Protein AF-A0A8B7DKG8-F1 (afdb_monomer_lite)

Sequence (157 aa):
MGLRTALSCKLAQGDLTVVEDYNDLTETNFSDAVTSLSLQSSLFVDGFENDYLDSLVSGFEKIDFKPALLLHVYGMLIRSKLVLSLQAVRILEEKLCEDNRIVTDPRYELYHQNMLLDKSNLFKEFDPKKKELRGRLIPELPKKSIRHKLPMSRQDQ

Structure (mmCIF, N/CA/C/O backbone):
data_AF-A0A8B7DKG8-F1
#
_entry.id   AF-A0A8B7DKG8-F1
#
loop_
_atom_site.group_PDB
_atom_site.id
_atom_site.type_symbol
_atom_site.label_atom_id
_atom_site.lab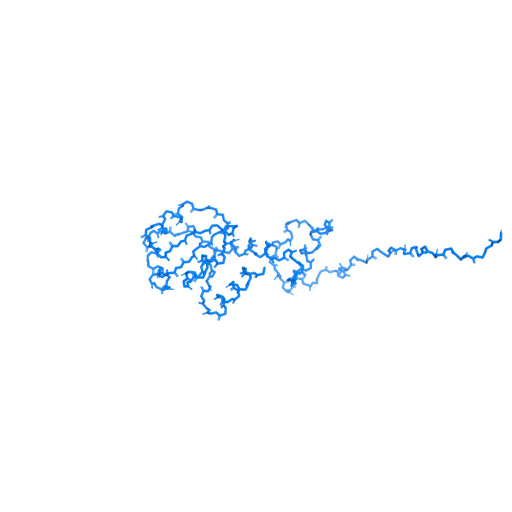el_alt_id
_atom_site.label_comp_id
_atom_site.label_asym_id
_atom_site.label_entity_id
_atom_site.label_seq_id
_atom_site.pdbx_PDB_ins_code
_atom_site.Cartn_x
_atom_site.Cartn_y
_atom_site.Cartn_z
_atom_site.occupancy
_atom_site.B_iso_or_equiv
_atom_site.auth_seq_id
_atom_site.auth_comp_id
_atom_site.auth_asym_id
_atom_site.auth_atom_id
_atom_site.pdbx_PDB_model_num
ATOM 1 N N . MET A 1 1 ? 11.902 -10.675 0.783 1.00 74.19 1 MET A N 1
ATOM 2 C CA . MET A 1 1 ? 11.179 -11.596 1.699 1.00 74.19 1 MET A CA 1
ATOM 3 C C . MET A 1 1 ? 10.253 -10.863 2.667 1.00 74.19 1 MET A C 1
ATOM 5 O O . MET A 1 1 ? 9.058 -11.084 2.560 1.00 74.19 1 MET A O 1
ATOM 9 N N . GLY A 1 2 ? 10.739 -9.962 3.536 1.00 88.19 2 GLY A N 1
ATOM 10 C CA . GLY A 1 2 ? 9.894 -9.311 4.558 1.00 88.19 2 GLY A CA 1
ATOM 11 C C . GLY A 1 2 ? 8.644 -8.593 4.025 1.00 88.19 2 GLY A C 1
ATOM 12 O O . GLY A 1 2 ? 7.569 -8.750 4.591 1.00 88.19 2 GLY A O 1
ATOM 13 N N . LEU A 1 3 ? 8.755 -7.887 2.892 1.00 91.31 3 LEU A N 1
ATOM 14 C CA . LEU A 1 3 ? 7.607 -7.213 2.273 1.00 91.31 3 LEU A CA 1
ATOM 15 C C . LEU A 1 3 ? 6.529 -8.198 1.794 1.00 91.31 3 LEU A C 1
ATOM 17 O O . LEU A 1 3 ? 5.351 -7.986 2.050 1.00 91.31 3 LEU A O 1
ATOM 21 N N . ARG A 1 4 ? 6.935 -9.315 1.169 1.00 90.19 4 ARG A N 1
ATOM 22 C CA . ARG A 1 4 ? 6.002 -10.368 0.733 1.00 90.19 4 ARG A CA 1
ATOM 23 C C . ARG A 1 4 ? 5.265 -10.964 1.923 1.00 90.19 4 ARG A C 1
ATOM 25 O O . ARG A 1 4 ? 4.052 -11.079 1.881 1.00 90.19 4 ARG A O 1
ATOM 32 N N . THR A 1 5 ? 5.987 -11.286 2.996 1.00 92.12 5 THR A N 1
ATOM 33 C CA . THR A 1 5 ? 5.380 -11.827 4.217 1.00 92.12 5 THR A CA 1
ATOM 34 C C . THR A 1 5 ? 4.378 -10.846 4.818 1.00 92.12 5 THR A C 1
ATOM 36 O O . THR A 1 5 ? 3.271 -11.247 5.150 1.00 92.12 5 THR A O 1
ATOM 39 N N . ALA A 1 6 ? 4.724 -9.559 4.901 1.00 94.38 6 ALA A N 1
ATOM 40 C CA . ALA A 1 6 ? 3.814 -8.539 5.413 1.00 94.38 6 ALA A CA 1
ATOM 41 C C . ALA A 1 6 ? 2.544 -8.406 4.548 1.00 94.38 6 ALA A C 1
ATOM 43 O O . ALA A 1 6 ? 1.445 -8.329 5.095 1.00 94.38 6 ALA A O 1
ATOM 44 N N . LEU A 1 7 ? 2.680 -8.442 3.216 1.00 94.56 7 LEU A N 1
ATOM 45 C CA . LEU A 1 7 ? 1.546 -8.416 2.283 1.00 94.56 7 LEU A CA 1
ATOM 46 C C . LEU A 1 7 ? 0.667 -9.662 2.438 1.00 94.56 7 LEU A C 1
ATOM 48 O O . LEU A 1 7 ? -0.551 -9.542 2.552 1.00 94.56 7 LEU A O 1
ATOM 52 N N . SER A 1 8 ? 1.275 -10.849 2.518 1.00 93.81 8 SER A N 1
ATOM 53 C CA . SER A 1 8 ? 0.556 -12.105 2.752 1.00 93.81 8 SER A CA 1
ATOM 54 C C . SER A 1 8 ? -0.192 -12.102 4.086 1.00 93.81 8 SER A C 1
ATOM 56 O O . SER A 1 8 ? -1.330 -12.559 4.135 1.00 93.81 8 SER A O 1
ATOM 58 N N . CYS A 1 9 ? 0.400 -11.555 5.152 1.00 95.38 9 CYS A N 1
ATOM 59 C CA . CYS A 1 9 ? -0.272 -11.415 6.444 1.00 95.38 9 CYS A CA 1
ATOM 60 C C . CYS A 1 9 ? -1.485 -10.481 6.352 1.00 95.38 9 CYS A C 1
ATOM 62 O O . CYS A 1 9 ? -2.563 -10.863 6.797 1.00 95.38 9 CYS A O 1
ATOM 64 N N . LYS A 1 10 ? -1.337 -9.299 5.735 1.00 95.25 10 LYS A N 1
ATOM 65 C CA . LYS A 1 10 ? -2.448 -8.349 5.553 1.00 95.25 10 LYS A CA 1
ATOM 66 C C . LYS A 1 10 ? -3.590 -8.948 4.738 1.00 95.25 10 LYS A C 1
ATOM 68 O O . LYS A 1 10 ? -4.750 -8.780 5.102 1.00 95.25 10 LYS A O 1
ATOM 73 N N . LEU A 1 11 ? -3.266 -9.691 3.680 1.00 95.25 11 LEU A N 1
ATOM 74 C CA . LEU A 1 11 ? -4.262 -10.408 2.887 1.00 95.25 11 LEU A CA 1
ATOM 75 C C . LEU A 1 11 ? -4.980 -11.480 3.721 1.00 95.25 11 LEU A C 1
ATOM 77 O O . LEU A 1 11 ? -6.206 -11.517 3.739 1.00 95.25 11 LEU A O 1
ATOM 81 N N . ALA A 1 12 ? -4.235 -12.314 4.453 1.00 95.75 12 ALA A N 1
ATOM 82 C CA . ALA A 1 12 ? -4.804 -13.379 5.283 1.00 95.75 12 ALA A CA 1
ATOM 83 C C . ALA A 1 12 ? -5.679 -12.853 6.437 1.00 95.75 12 ALA A C 1
ATOM 85 O O . ALA A 1 12 ? -6.596 -13.542 6.876 1.00 95.75 12 ALA A O 1
ATOM 86 N N . GLN A 1 13 ? -5.406 -11.638 6.918 1.00 94.94 13 GLN A N 1
ATOM 87 C CA . GLN A 1 13 ? -6.178 -10.961 7.964 1.00 94.94 13 GLN A CA 1
ATOM 88 C C . GLN A 1 13 ? -7.440 -10.256 7.436 1.00 94.94 13 GLN A C 1
ATOM 90 O O . GLN A 1 13 ? -8.262 -9.820 8.237 1.00 94.94 13 GLN A O 1
ATOM 95 N N . GLY A 1 14 ? -7.614 -10.127 6.114 1.00 94.81 14 GLY A N 1
ATOM 96 C CA . GLY A 1 14 ? -8.671 -9.280 5.542 1.00 94.81 14 GLY A CA 1
ATOM 97 C C . GLY A 1 14 ? -8.417 -7.781 5.757 1.00 94.81 14 GLY A C 1
ATOM 98 O O . GLY A 1 14 ? -9.346 -6.970 5.793 1.00 94.81 14 GLY A O 1
ATOM 99 N N . ASP A 1 15 ? -7.150 -7.408 5.935 1.00 96.12 15 ASP A N 1
ATOM 100 C CA . ASP A 1 15 ? -6.699 -6.031 6.142 1.00 96.12 15 ASP A CA 1
ATOM 101 C C . ASP A 1 15 ? -6.144 -5.388 4.868 1.00 96.12 15 ASP A C 1
ATOM 103 O O . ASP A 1 15 ? -5.777 -4.214 4.887 1.00 96.12 15 ASP A O 1
ATOM 107 N N . LEU A 1 16 ? -6.078 -6.149 3.774 1.00 96.31 16 LEU A N 1
ATOM 108 C CA . LEU A 1 16 ? -5.674 -5.683 2.456 1.00 96.31 16 LEU A CA 1
ATOM 109 C C . LEU A 1 16 ? -6.901 -5.475 1.564 1.00 96.31 16 LEU A C 1
ATOM 111 O O . LEU A 1 16 ? -7.645 -6.423 1.314 1.00 96.31 16 LEU A O 1
ATOM 115 N N . THR A 1 17 ? -7.049 -4.270 1.024 1.00 95.50 17 THR A N 1
ATOM 116 C CA . THR A 1 17 ? -8.084 -3.923 0.045 1.00 95.50 17 THR A CA 1
ATOM 117 C C . THR A 1 17 ? -7.425 -3.454 -1.246 1.00 95.50 17 THR A C 1
ATOM 119 O O . THR A 1 17 ? -6.466 -2.684 -1.209 1.00 95.50 17 THR A O 1
ATOM 122 N N . VAL A 1 18 ? -7.940 -3.902 -2.389 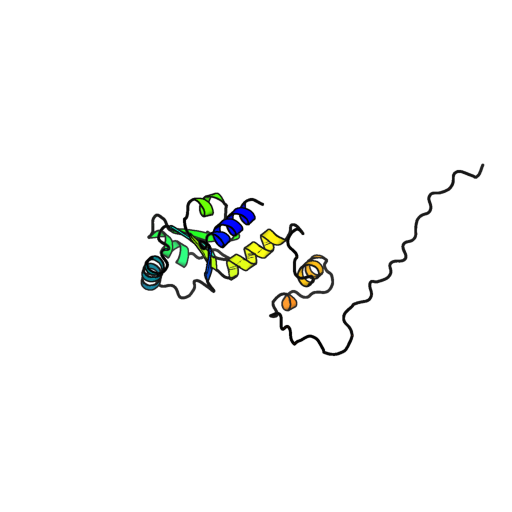1.00 95.62 18 VAL A N 1
ATOM 123 C CA . VAL A 1 18 ? -7.501 -3.438 -3.711 1.00 95.62 18 VAL A CA 1
ATOM 124 C C . VAL A 1 18 ? -8.607 -2.585 -4.321 1.00 95.62 18 VAL A C 1
ATOM 126 O O . VAL A 1 18 ? -9.775 -2.967 -4.276 1.00 95.62 18 VAL A O 1
ATOM 129 N N . VAL A 1 19 ? -8.230 -1.432 -4.861 1.00 93.94 19 VAL A N 1
ATOM 130 C CA . VAL A 1 19 ? -9.104 -0.489 -5.572 1.00 93.94 19 VAL A CA 1
ATOM 131 C C . VAL A 1 19 ? -8.587 -0.360 -7.002 1.00 93.94 19 VAL A C 1
ATOM 133 O O . VAL A 1 19 ? -7.402 -0.581 -7.235 1.00 93.94 19 VAL A O 1
ATOM 136 N N . GLU A 1 20 ? -9.454 -0.040 -7.963 1.00 91.44 20 GLU A N 1
ATOM 137 C CA . GLU A 1 20 ? -9.023 0.186 -9.347 1.00 91.44 20 GLU A CA 1
ATOM 138 C C . GLU A 1 20 ? -8.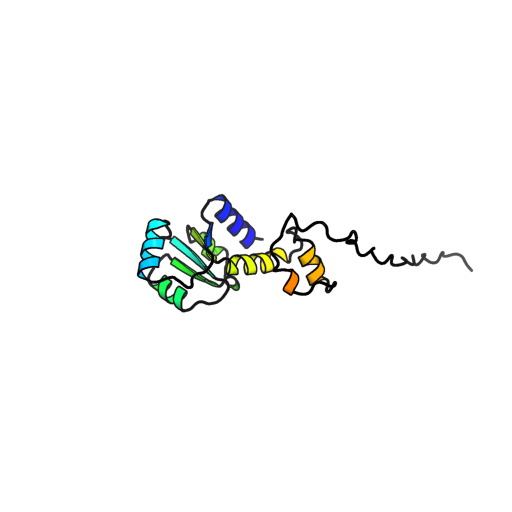059 1.375 -9.414 1.00 91.44 20 GLU A C 1
ATOM 140 O O . GLU A 1 20 ? -6.860 1.153 -9.574 1.00 91.44 20 GLU A O 1
ATOM 145 N N . ASP A 1 21 ? -8.559 2.589 -9.166 1.00 88.94 21 ASP A N 1
ATOM 146 C CA . ASP A 1 21 ? -7.800 3.842 -9.211 1.00 88.94 21 ASP A CA 1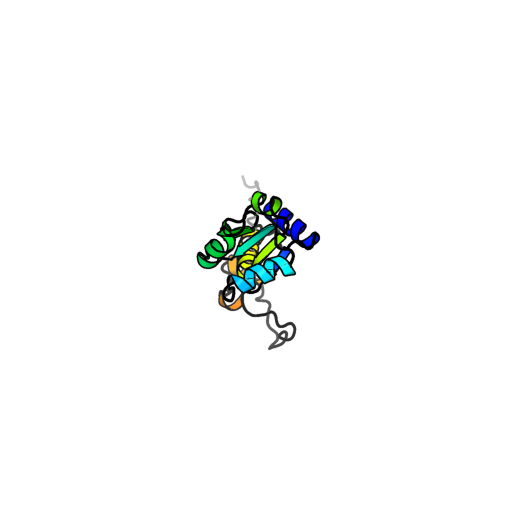
ATOM 147 C C . ASP A 1 21 ? -8.295 4.842 -8.144 1.00 88.94 21 ASP A C 1
ATOM 149 O O . ASP A 1 21 ? -9.360 4.662 -7.548 1.00 88.94 21 ASP A O 1
ATOM 153 N N . TYR A 1 22 ? -7.536 5.924 -7.924 1.00 89.25 22 TYR A N 1
ATOM 154 C CA . TYR A 1 22 ? -7.870 6.992 -6.966 1.00 89.25 22 TYR A CA 1
ATOM 155 C C . TYR A 1 22 ? -8.359 8.306 -7.608 1.00 89.25 22 TYR A C 1
ATOM 157 O O . TYR A 1 22 ? -8.529 9.307 -6.916 1.00 89.25 22 TYR A O 1
ATOM 165 N N . ASN A 1 23 ? -8.578 8.329 -8.925 1.00 83.19 23 ASN A N 1
ATOM 166 C CA . ASN A 1 23 ? -8.802 9.570 -9.679 1.00 83.19 23 ASN A CA 1
ATOM 167 C C . ASN A 1 23 ? -10.133 10.277 -9.360 1.00 83.19 23 ASN A C 1
ATOM 169 O O . ASN A 1 23 ? -10.200 11.499 -9.434 1.00 83.19 23 ASN A O 1
ATOM 173 N N . ASP A 1 24 ? -11.169 9.527 -8.975 1.00 84.75 24 ASP A N 1
ATOM 174 C CA . ASP A 1 24 ? -12.522 10.058 -8.732 1.00 84.75 24 ASP A CA 1
ATOM 175 C C . ASP A 1 24 ? -12.780 10.428 -7.260 1.00 84.75 24 ASP A C 1
ATOM 177 O O . ASP A 1 24 ? -13.922 10.654 -6.841 1.00 84.75 24 ASP A O 1
ATOM 181 N N . LEU A 1 25 ? -11.730 10.463 -6.436 1.00 87.06 25 LEU A N 1
ATOM 182 C CA . LEU A 1 25 ? -11.869 10.834 -5.036 1.00 87.06 25 LEU A CA 1
ATOM 183 C C . LEU A 1 25 ? -12.051 12.340 -4.870 1.00 87.06 25 LEU A C 1
ATOM 185 O O . LEU A 1 25 ? -11.303 13.148 -5.403 1.00 87.06 25 LEU A O 1
ATOM 189 N N . THR A 1 26 ? -13.038 12.699 -4.059 1.00 89.19 26 THR A N 1
ATOM 190 C CA . THR A 1 26 ? -13.224 14.041 -3.506 1.00 89.19 26 THR A CA 1
ATOM 191 C C . THR A 1 26 ? -13.081 13.968 -1.988 1.00 89.19 26 THR A C 1
ATOM 193 O O . THR A 1 26 ? -13.242 12.895 -1.404 1.00 89.19 26 THR A O 1
ATOM 196 N N . GLU A 1 27 ? -12.817 15.094 -1.322 1.00 86.06 27 GLU A N 1
ATOM 197 C CA . GLU A 1 27 ? -12.664 15.136 0.144 1.00 86.06 27 GLU A CA 1
ATOM 198 C C . GLU A 1 27 ? -13.878 14.548 0.882 1.00 86.06 27 GLU A C 1
ATOM 200 O O . GLU A 1 27 ? -13.714 13.744 1.800 1.00 86.06 27 GLU A O 1
ATOM 205 N N . THR A 1 28 ? -15.094 14.882 0.434 1.00 87.44 28 THR A N 1
ATOM 206 C CA . THR A 1 28 ? -16.344 14.370 1.020 1.00 87.44 28 THR A CA 1
ATOM 207 C C . THR A 1 28 ? -16.484 12.864 0.825 1.00 87.44 28 THR A C 1
ATOM 209 O O . THR A 1 28 ? -16.786 12.129 1.762 1.00 87.44 28 THR A O 1
ATOM 212 N N . ASN A 1 29 ? -16.206 12.380 -0.389 1.00 90.75 29 ASN A N 1
ATOM 213 C CA . ASN A 1 29 ? -16.317 10.959 -0.699 1.00 90.75 29 ASN A CA 1
ATOM 214 C C . ASN A 1 29 ? -15.259 10.154 0.059 1.00 90.75 29 ASN A C 1
ATOM 216 O O . ASN A 1 29 ? -15.526 9.034 0.489 1.00 90.75 29 ASN A O 1
ATOM 220 N N . PHE A 1 30 ? -14.068 10.722 0.256 1.00 90.19 30 PHE A N 1
ATOM 221 C CA . PHE A 1 30 ? -13.013 10.078 1.020 1.00 90.19 30 PHE A CA 1
ATOM 222 C C . PHE A 1 30 ? -13.359 9.961 2.501 1.00 90.19 30 PHE A C 1
ATOM 224 O O . PHE A 1 30 ? -13.196 8.880 3.058 1.00 90.19 30 PHE A O 1
ATOM 231 N N . SER A 1 31 ? -13.864 11.018 3.147 1.00 89.88 31 SER A N 1
ATOM 232 C CA . SER A 1 31 ? -14.254 10.936 4.563 1.00 89.88 31 SER A CA 1
ATOM 233 C C . SER A 1 31 ? -15.352 9.896 4.796 1.00 89.88 31 SER A C 1
ATOM 235 O O . SER A 1 31 ? -15.306 9.129 5.768 1.00 89.88 31 SER A O 1
ATOM 237 N N . ASP A 1 32 ? -16.301 9.819 3.863 1.00 91.81 32 ASP A N 1
ATOM 238 C CA . ASP A 1 32 ? -17.393 8.850 3.901 1.00 91.81 32 ASP A CA 1
ATOM 239 C C . ASP A 1 32 ? -16.874 7.425 3.660 1.00 91.81 32 ASP A C 1
ATOM 241 O O . ASP A 1 32 ? -17.241 6.489 4.381 1.00 91.81 32 ASP A O 1
ATOM 245 N N . ALA A 1 33 ? -15.954 7.248 2.707 1.00 90.00 33 ALA A N 1
ATOM 246 C CA . ALA A 1 33 ? -15.277 5.979 2.453 1.00 90.00 33 ALA A CA 1
ATOM 247 C C . ALA A 1 33 ? -14.456 5.524 3.669 1.00 90.00 33 ALA A C 1
ATOM 249 O O . ALA A 1 33 ? -14.548 4.369 4.082 1.00 90.00 33 ALA A O 1
ATOM 250 N N . VAL A 1 34 ? -13.704 6.428 4.301 1.00 91.38 34 VAL A N 1
ATOM 251 C CA . VAL A 1 34 ? -12.893 6.122 5.487 1.00 91.38 34 VAL A CA 1
ATOM 252 C C . VAL A 1 34 ? -13.762 5.614 6.633 1.00 91.38 34 VAL A C 1
ATOM 254 O O . VAL A 1 34 ? -13.393 4.656 7.319 1.00 91.38 34 VAL A O 1
ATOM 257 N N . THR A 1 35 ? -14.935 6.216 6.818 1.00 90.88 35 THR A N 1
ATOM 258 C CA . THR A 1 35 ? -15.865 5.849 7.889 1.00 90.88 35 THR A CA 1
ATOM 259 C C . THR A 1 35 ? -16.600 4.545 7.584 1.00 90.88 35 THR A C 1
ATOM 261 O O . THR A 1 35 ? -16.658 3.657 8.435 1.00 90.88 35 THR A O 1
ATOM 264 N N . SER A 1 36 ? -17.117 4.393 6.364 1.00 91.19 36 SER A N 1
ATOM 265 C CA . SER A 1 36 ? -17.884 3.210 5.944 1.00 91.19 36 SER A CA 1
ATOM 266 C C . SER A 1 36 ? -17.035 1.939 5.853 1.00 91.19 36 SER A C 1
ATOM 268 O O . SER A 1 36 ? -17.492 0.868 6.249 1.00 91.19 36 SER A O 1
ATOM 270 N N . LEU A 1 37 ? -15.789 2.051 5.385 1.00 88.56 37 LEU A N 1
ATOM 271 C CA . LEU A 1 37 ? -14.858 0.928 5.210 1.00 88.56 37 LEU A CA 1
ATOM 272 C C . LEU A 1 37 ? -13.936 0.719 6.420 1.00 88.56 37 LEU A C 1
ATOM 274 O O . LEU A 1 37 ? -13.019 -0.102 6.364 1.00 88.56 37 LEU A O 1
ATOM 278 N N . SER A 1 38 ? -14.161 1.430 7.531 1.00 91.19 38 SER A N 1
ATOM 279 C CA . SER A 1 38 ? -13.344 1.352 8.754 1.00 91.19 38 SER A CA 1
ATOM 280 C C . SER A 1 38 ? -11.838 1.608 8.525 1.00 91.19 38 SER A C 1
ATOM 282 O O . SER A 1 38 ? -10.982 0.989 9.155 1.00 91.19 38 SER A O 1
ATOM 284 N N . LEU A 1 39 ? -11.491 2.547 7.637 1.00 92.75 39 LEU A N 1
ATOM 285 C CA . LEU A 1 39 ? -10.108 2.871 7.238 1.00 92.75 39 LEU A CA 1
ATOM 286 C C . LEU A 1 39 ? -9.453 3.939 8.132 1.00 92.75 39 LEU A C 1
ATOM 288 O O . LEU A 1 39 ? -8.574 4.668 7.692 1.00 92.75 39 LEU A O 1
ATOM 292 N N . GLN A 1 40 ? -9.859 4.042 9.399 1.00 92.12 40 GLN A N 1
ATOM 293 C CA . GLN A 1 40 ? -9.374 5.080 10.325 1.00 92.12 40 GLN A CA 1
ATOM 294 C C . GLN A 1 40 ? -7.861 5.012 10.591 1.00 92.12 40 GLN A C 1
ATOM 296 O O . GLN A 1 40 ? -7.257 6.000 10.996 1.00 92.12 40 GLN A O 1
ATOM 301 N N . SER A 1 41 ? -7.255 3.835 10.412 1.00 95.62 41 SER A N 1
ATOM 302 C CA . SER A 1 41 ? -5.808 3.631 10.458 1.00 95.62 41 SER A CA 1
ATOM 303 C C . SER A 1 41 ? -5.388 2.830 9.236 1.00 95.62 41 SER A C 1
ATOM 305 O O . SER A 1 41 ? -5.352 1.595 9.273 1.00 95.62 41 SER A O 1
ATOM 307 N N . SER A 1 42 ? -5.124 3.521 8.133 1.00 96.38 42 SER A N 1
ATOM 308 C CA . SER A 1 42 ? -4.812 2.891 6.854 1.00 96.38 42 SER A CA 1
ATOM 309 C C . SER A 1 42 ? -3.553 3.465 6.210 1.00 96.38 42 SER A C 1
ATOM 311 O O . SER A 1 42 ? -3.094 4.566 6.518 1.00 96.38 42 SER A O 1
ATOM 313 N N . LEU A 1 43 ? -2.952 2.663 5.341 1.00 96.94 43 LEU A N 1
ATOM 314 C CA . LEU A 1 43 ? -1.905 3.082 4.423 1.00 96.94 43 LEU A CA 1
ATOM 315 C C . LEU A 1 43 ? -2.462 2.956 3.006 1.00 96.94 43 LEU A C 1
ATOM 317 O O . LEU A 1 43 ? -2.836 1.856 2.599 1.00 96.94 43 LEU A O 1
ATOM 321 N N . PHE A 1 44 ? -2.527 4.067 2.282 1.00 96.31 44 PHE A N 1
ATOM 322 C CA . PHE A 1 44 ? -2.869 4.102 0.867 1.00 96.31 44 PHE A CA 1
ATOM 323 C C . PHE A 1 44 ? -1.598 3.998 0.036 1.00 96.31 44 PHE A C 1
ATOM 325 O O . PHE A 1 44 ? -0.592 4.652 0.326 1.00 96.31 44 PHE A O 1
ATOM 332 N N . VAL A 1 45 ? -1.645 3.164 -0.997 1.00 96.25 45 VAL A N 1
ATOM 333 C CA . VAL A 1 45 ? -0.519 2.951 -1.893 1.00 96.25 45 VAL A CA 1
ATOM 334 C C . VAL A 1 45 ? -0.987 3.031 -3.324 1.00 96.25 45 VAL A C 1
ATOM 336 O O . VAL A 1 45 ? -1.836 2.251 -3.753 1.00 96.25 45 VAL A O 1
ATOM 339 N N . ASP A 1 46 ? -0.370 3.940 -4.064 1.00 94.44 46 ASP A N 1
ATOM 340 C CA . ASP A 1 46 ? -0.574 4.070 -5.499 1.00 94.44 46 ASP A CA 1
ATOM 341 C C . ASP A 1 46 ? 0.694 3.681 -6.265 1.00 94.44 46 ASP A C 1
ATOM 343 O O . ASP A 1 46 ? 1.770 3.527 -5.680 1.00 94.44 46 ASP A O 1
ATOM 347 N N . GLY A 1 47 ? 0.580 3.459 -7.570 1.00 85.00 47 GLY A N 1
ATOM 348 C CA . GLY A 1 47 ? 1.715 3.068 -8.394 1.00 85.00 47 GLY A CA 1
ATOM 349 C C . GLY A 1 47 ? 2.807 4.136 -8.426 1.00 85.00 47 GLY A C 1
ATOM 350 O O . GLY A 1 47 ? 3.993 3.819 -8.296 1.00 85.00 47 GLY A O 1
ATOM 351 N N . PHE A 1 48 ? 2.394 5.397 -8.539 1.00 88.75 48 PHE A N 1
ATOM 352 C CA . PHE A 1 48 ? 3.262 6.567 -8.632 1.00 88.75 48 PHE A CA 1
ATOM 353 C C . PHE A 1 48 ? 2.922 7.605 -7.559 1.00 88.75 48 PHE A C 1
ATOM 355 O O . PHE A 1 48 ? 2.037 7.399 -6.732 1.00 88.75 48 PHE A O 1
ATOM 362 N N . GLU A 1 49 ? 3.678 8.699 -7.537 1.00 87.56 49 GLU A N 1
ATOM 363 C CA . GLU A 1 49 ? 3.385 9.848 -6.682 1.00 87.56 49 GLU A CA 1
ATOM 364 C C . GLU A 1 49 ? 2.070 10.505 -7.118 1.00 87.56 49 GLU A C 1
ATOM 366 O O . GLU A 1 49 ? 1.798 10.649 -8.310 1.00 87.56 49 GLU A O 1
ATOM 371 N N . ASN A 1 50 ? 1.246 10.867 -6.137 1.00 89.50 50 ASN A N 1
ATOM 372 C CA . ASN A 1 50 ? -0.063 11.466 -6.344 1.00 89.50 50 ASN A CA 1
ATOM 373 C C . ASN A 1 50 ? -0.249 12.595 -5.325 1.00 89.50 50 ASN A C 1
ATOM 375 O O . ASN A 1 50 ? -0.686 12.360 -4.199 1.00 89.50 50 ASN A O 1
ATOM 379 N N . ASP A 1 51 ? 0.109 13.815 -5.729 1.00 90.38 51 ASP A N 1
ATOM 380 C CA . ASP A 1 51 ? 0.075 15.002 -4.864 1.00 90.38 51 ASP A CA 1
ATOM 381 C C . ASP A 1 51 ? -1.334 15.290 -4.337 1.00 90.38 51 ASP A C 1
ATOM 383 O O . ASP A 1 51 ? -1.508 15.722 -3.198 1.00 90.38 51 ASP A O 1
ATOM 387 N N . TYR A 1 52 ? -2.356 15.020 -5.157 1.00 90.75 52 TYR A N 1
ATOM 388 C CA . TYR A 1 52 ? -3.744 15.201 -4.754 1.00 90.75 52 TYR A CA 1
ATOM 389 C C . TYR A 1 52 ? -4.104 14.254 -3.608 1.00 90.75 52 TYR A C 1
ATOM 391 O O . TYR A 1 52 ? -4.573 14.703 -2.562 1.00 90.75 52 TYR A O 1
ATOM 399 N N . LEU A 1 53 ? -3.820 12.959 -3.762 1.00 91.12 53 LEU A N 1
ATOM 400 C CA . LEU A 1 53 ? -4.085 11.971 -2.718 1.00 91.12 53 LEU A CA 1
ATOM 401 C C . LEU A 1 53 ? -3.267 12.247 -1.450 1.00 91.12 53 LEU A C 1
ATOM 403 O O . LEU A 1 53 ? -3.802 12.119 -0.352 1.00 91.12 53 LEU A O 1
ATOM 407 N N . ASP A 1 54 ? -2.007 12.666 -1.588 1.00 92.44 54 ASP A N 1
ATOM 408 C CA . ASP A 1 54 ? -1.156 13.026 -0.448 1.00 92.44 54 ASP A CA 1
ATOM 409 C C . ASP A 1 54 ? -1.735 14.223 0.324 1.00 92.44 54 ASP A C 1
ATOM 411 O O . ASP A 1 54 ? -1.883 14.170 1.546 1.00 92.44 54 ASP A O 1
ATOM 415 N N . SER A 1 55 ? -2.177 15.266 -0.390 1.00 92.38 55 SER A N 1
ATOM 416 C CA . SER A 1 55 ? -2.848 16.416 0.227 1.00 92.38 55 SER A CA 1
ATOM 417 C C . SER A 1 55 ? -4.145 16.022 0.936 1.00 92.38 55 SER A C 1
ATOM 419 O O . SER A 1 55 ? -4.393 16.467 2.056 1.00 92.38 55 SER A O 1
ATOM 421 N N . LEU A 1 56 ? -4.931 15.128 0.336 1.00 91.62 56 LEU A N 1
ATOM 422 C CA . LEU A 1 56 ? -6.201 14.666 0.882 1.00 91.62 56 LEU A CA 1
ATOM 423 C C . LEU A 1 56 ? -5.971 13.869 2.176 1.00 91.62 56 LEU A C 1
ATOM 425 O O . LEU A 1 56 ? -6.615 14.100 3.201 1.00 91.62 56 LEU A O 1
ATOM 429 N N . VAL A 1 57 ? -4.998 12.961 2.148 1.00 93.31 57 VAL A N 1
ATOM 430 C CA . VAL A 1 57 ? -4.632 12.119 3.287 1.00 93.31 57 VAL A CA 1
ATOM 431 C C . VAL A 1 57 ? -3.998 12.928 4.423 1.00 93.31 57 VAL A C 1
ATOM 433 O O . VAL A 1 57 ? -4.220 12.597 5.587 1.00 93.31 57 VAL A O 1
ATOM 436 N N . SER A 1 58 ? -3.288 14.019 4.117 1.00 90.94 58 SER A N 1
ATOM 437 C CA . SER A 1 58 ? -2.615 14.864 5.118 1.00 90.94 58 SER A CA 1
ATOM 438 C C . SER A 1 58 ? -3.541 15.427 6.209 1.00 90.94 58 SER A C 1
ATOM 440 O O . SER A 1 58 ? -3.078 15.754 7.302 1.00 90.94 58 SER A O 1
ATOM 442 N N . GLY A 1 59 ? -4.854 15.490 5.952 1.00 88.81 59 GLY A N 1
ATOM 443 C CA . GLY A 1 59 ? -5.866 15.886 6.935 1.00 88.81 59 GLY A CA 1
ATOM 444 C C . GLY A 1 59 ? -6.115 14.867 8.056 1.00 88.81 59 GLY A C 1
ATOM 445 O O . GLY A 1 59 ? -6.824 15.180 9.014 1.00 88.81 59 GLY A O 1
ATOM 446 N N . PHE A 1 60 ? -5.548 13.659 7.974 1.00 91.44 60 PHE A N 1
ATOM 447 C CA . PHE A 1 60 ? -5.818 12.555 8.894 1.00 91.44 60 PHE A CA 1
ATOM 448 C C . PHE A 1 60 ? -4.534 12.050 9.570 1.00 91.44 60 PHE A C 1
ATOM 450 O O . PHE A 1 60 ? -3.603 11.602 8.918 1.00 91.44 60 PHE A O 1
ATOM 457 N N . GLU A 1 61 ? -4.508 12.018 10.907 1.00 90.94 61 GLU A N 1
ATOM 458 C CA . GLU A 1 61 ? -3.303 11.656 11.684 1.00 90.94 61 GLU A CA 1
ATOM 459 C C . GLU A 1 61 ? -2.828 10.204 11.465 1.00 90.94 61 GLU A C 1
ATOM 461 O O . GLU A 1 61 ? -1.638 9.899 11.531 1.00 90.94 61 GLU A O 1
ATOM 466 N N . LYS A 1 62 ? -3.766 9.278 11.242 1.00 95.25 62 LYS A N 1
ATOM 467 C CA . LYS A 1 62 ? -3.497 7.831 11.147 1.00 95.25 62 LYS A CA 1
ATOM 468 C C . LYS A 1 62 ? -3.657 7.285 9.733 1.00 95.25 62 LYS A C 1
ATOM 470 O O . LYS A 1 62 ? -3.717 6.066 9.561 1.00 95.25 62 LYS A O 1
ATOM 475 N N . ILE A 1 63 ? -3.719 8.159 8.736 1.00 95.69 63 ILE A N 1
ATOM 476 C CA . ILE A 1 63 ? -3.800 7.777 7.331 1.00 95.69 63 ILE A CA 1
ATOM 477 C C . ILE A 1 63 ? -2.582 8.352 6.622 1.00 95.69 63 ILE A C 1
ATOM 479 O O . ILE A 1 63 ? -2.217 9.493 6.845 1.00 95.69 63 ILE A O 1
ATOM 483 N N . ASP A 1 64 ? -1.909 7.516 5.836 1.00 95.19 64 ASP A N 1
ATOM 484 C CA . ASP A 1 64 ? -0.684 7.871 5.121 1.00 95.19 64 ASP A CA 1
ATOM 485 C C . ASP A 1 64 ? -0.840 7.445 3.678 1.00 95.19 64 ASP A C 1
ATOM 487 O O . ASP A 1 64 ? -1.500 6.445 3.379 1.00 95.19 64 ASP A O 1
ATOM 491 N N . PHE A 1 65 ? -0.142 8.163 2.813 1.00 95.31 65 PHE A N 1
ATOM 492 C CA . PHE A 1 65 ? 0.059 7.792 1.433 1.00 95.31 65 PHE A CA 1
ATOM 493 C C . PHE A 1 65 ? 1.535 7.459 1.179 1.00 95.31 65 PHE A C 1
ATOM 495 O O . PHE A 1 65 ? 2.450 8.113 1.699 1.00 95.31 65 PHE A O 1
ATOM 502 N N . LYS A 1 66 ? 1.784 6.415 0.382 1.00 94.75 66 LYS A N 1
ATOM 503 C CA . LYS A 1 66 ? 3.110 6.116 -0.172 1.00 94.75 66 LYS A CA 1
ATOM 504 C C . LYS A 1 66 ? 3.008 5.595 -1.603 1.00 94.75 66 LYS A C 1
ATOM 506 O O . LYS A 1 66 ? 2.183 4.730 -1.863 1.00 94.75 66 LYS A O 1
ATOM 511 N N . PRO A 1 67 ? 3.910 5.992 -2.512 1.00 93.38 67 PRO A N 1
ATOM 512 C CA . PRO A 1 67 ? 4.027 5.317 -3.797 1.00 93.38 67 PRO A CA 1
ATOM 513 C C . PRO A 1 67 ? 4.573 3.892 -3.604 1.00 93.38 67 PRO A C 1
ATOM 515 O O . PRO A 1 67 ? 5.374 3.628 -2.698 1.00 93.38 67 PRO A O 1
ATOM 518 N N . ALA A 1 68 ? 4.188 2.973 -4.489 1.00 90.00 68 ALA A N 1
ATOM 519 C CA . ALA A 1 68 ? 4.497 1.543 -4.415 1.00 90.00 68 ALA A CA 1
ATOM 520 C C . ALA A 1 68 ? 6.002 1.257 -4.279 1.00 90.00 68 ALA A C 1
ATOM 522 O O . ALA A 1 68 ? 6.417 0.339 -3.566 1.00 90.00 68 ALA A O 1
ATOM 523 N N . LEU A 1 69 ? 6.846 2.075 -4.911 1.00 87.25 69 LEU A N 1
ATOM 524 C CA . LEU A 1 69 ? 8.301 1.934 -4.838 1.00 87.25 69 LEU A CA 1
ATOM 525 C C . LEU A 1 69 ? 8.879 2.245 -3.449 1.00 87.25 69 LEU A C 1
ATOM 527 O O . LEU A 1 69 ? 9.893 1.640 -3.087 1.00 87.25 69 LEU A O 1
ATOM 531 N N . LEU A 1 70 ? 8.224 3.120 -2.677 1.00 89.69 70 LEU A N 1
ATOM 532 C CA . LEU A 1 70 ? 8.612 3.536 -1.321 1.00 89.69 70 LEU A CA 1
ATOM 533 C C . LEU A 1 70 ? 7.886 2.745 -0.217 1.00 89.69 70 LEU A C 1
ATOM 5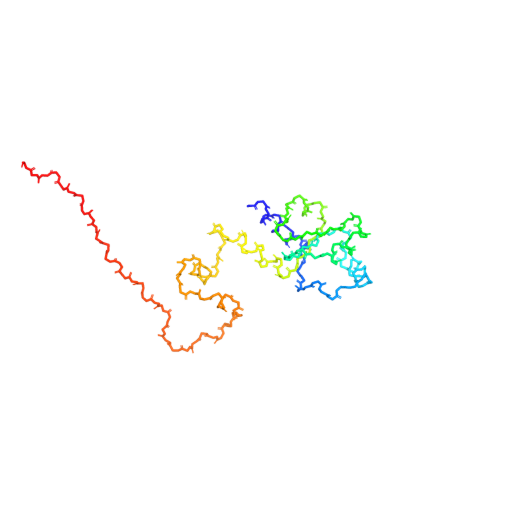35 O O . LEU A 1 70 ? 8.053 3.029 0.978 1.00 89.69 70 LEU A O 1
ATOM 539 N N . LEU A 1 71 ? 7.092 1.740 -0.595 1.00 93.00 71 LEU A N 1
ATOM 540 C CA . LEU A 1 71 ? 6.417 0.865 0.351 1.00 93.00 71 LEU A CA 1
ATOM 541 C C . LEU A 1 71 ? 7.439 0.069 1.172 1.00 93.00 71 LEU A C 1
ATOM 543 O O . LEU A 1 71 ? 8.346 -0.575 0.639 1.00 93.00 71 LEU A O 1
ATOM 547 N N . HIS A 1 72 ? 7.265 0.085 2.490 1.00 93.25 72 HIS A N 1
ATOM 548 C CA . HIS A 1 72 ? 8.151 -0.576 3.436 1.00 93.25 72 HIS A CA 1
ATOM 549 C C . HIS A 1 72 ? 7.347 -1.243 4.559 1.00 93.25 72 HIS A C 1
ATOM 551 O O . HIS A 1 72 ? 6.241 -0.827 4.900 1.00 93.25 72 HIS A O 1
ATOM 557 N N . VAL A 1 73 ? 7.924 -2.292 5.152 1.00 95.38 73 VAL A N 1
ATOM 558 C CA . VAL A 1 73 ? 7.234 -3.158 6.126 1.00 95.38 73 VAL A CA 1
ATOM 559 C C . VAL A 1 73 ? 6.771 -2.385 7.361 1.00 95.38 73 VAL A C 1
ATOM 561 O O . VAL A 1 73 ? 5.667 -2.611 7.839 1.00 95.38 73 VAL A O 1
ATOM 564 N N . TYR A 1 74 ? 7.590 -1.462 7.869 1.00 94.19 74 TYR A N 1
ATOM 565 C CA . TYR A 1 74 ? 7.264 -0.701 9.077 1.00 94.19 74 TYR A CA 1
ATOM 566 C C . TYR A 1 74 ? 5.967 0.114 8.920 1.00 94.19 74 TYR A C 1
ATOM 568 O O . TYR A 1 74 ? 5.070 -0.032 9.746 1.00 94.19 74 TYR A O 1
ATOM 576 N N . GLY A 1 75 ? 5.797 0.852 7.816 1.00 91.88 75 GLY A N 1
ATOM 577 C CA . GLY A 1 75 ? 4.557 1.579 7.524 1.00 91.88 75 GLY A CA 1
ATOM 578 C C . GLY A 1 75 ? 3.333 0.665 7.408 1.00 91.88 75 GLY A C 1
ATOM 579 O O . GLY A 1 75 ? 2.269 0.991 7.928 1.00 91.88 75 GLY A O 1
ATOM 580 N N . MET A 1 76 ? 3.491 -0.526 6.817 1.00 94.44 76 MET A N 1
ATOM 581 C CA . MET A 1 76 ? 2.405 -1.514 6.742 1.00 94.44 76 MET A CA 1
ATOM 582 C C . MET A 1 76 ? 1.998 -2.076 8.112 1.00 94.44 76 MET A C 1
ATOM 584 O O . MET A 1 76 ? 0.838 -2.436 8.295 1.00 94.44 76 MET A O 1
ATOM 588 N N . LEU A 1 77 ? 2.943 -2.209 9.048 1.00 93.50 77 LEU A N 1
ATOM 589 C CA . LEU A 1 77 ? 2.693 -2.787 10.373 1.00 93.50 77 LEU A CA 1
ATOM 590 C C . LEU A 1 77 ? 2.124 -1.774 11.369 1.00 93.50 77 LEU A C 1
ATOM 592 O O . LEU A 1 77 ? 1.353 -2.163 12.241 1.00 93.50 77 LEU A O 1
ATOM 596 N N . ILE A 1 78 ? 2.483 -0.493 11.247 1.00 94.94 78 ILE A N 1
ATOM 597 C CA . ILE A 1 78 ? 1.907 0.573 12.084 1.00 94.94 78 ILE A CA 1
ATOM 598 C C . ILE A 1 78 ? 0.418 0.759 11.792 1.00 94.94 78 ILE A C 1
ATOM 600 O O . ILE A 1 78 ? -0.357 1.099 12.688 1.00 94.94 78 ILE A O 1
ATOM 604 N N . ARG A 1 79 ? 0.014 0.569 10.534 1.00 95.44 79 ARG A N 1
ATOM 605 C CA . ARG A 1 79 ? -1.360 0.799 10.088 1.00 95.44 79 ARG A CA 1
ATOM 606 C C . ARG A 1 79 ? -2.184 -0.474 10.124 1.00 95.44 79 ARG A C 1
ATOM 608 O O . ARG A 1 79 ? -1.698 -1.570 9.845 1.00 95.44 79 ARG A O 1
ATOM 615 N N . SER A 1 80 ? -3.455 -0.327 10.487 1.00 94.94 80 SER A N 1
ATOM 616 C CA . SER A 1 80 ? -4.368 -1.467 10.601 1.00 94.94 80 SER A CA 1
ATOM 617 C C . SER A 1 80 ? -4.778 -1.999 9.230 1.00 94.94 80 SER A C 1
ATOM 619 O O . SER A 1 80 ? -4.702 -3.202 9.004 1.00 94.94 80 SER A O 1
ATOM 621 N N . LYS A 1 81 ? -5.080 -1.118 8.275 1.00 96.44 81 LYS A N 1
ATOM 622 C CA . LYS A 1 81 ? -5.502 -1.471 6.916 1.00 96.44 81 LYS A CA 1
ATOM 623 C C . LYS A 1 81 ? -4.466 -1.046 5.877 1.00 96.44 81 LYS A C 1
ATOM 625 O O . LYS A 1 81 ? -3.729 -0.082 6.075 1.00 96.44 81 LYS A O 1
ATOM 630 N N . LEU A 1 82 ? -4.420 -1.763 4.764 1.00 97.25 82 LEU A N 1
ATOM 631 C CA . LEU A 1 82 ? -3.606 -1.449 3.596 1.00 97.25 82 LEU A CA 1
ATOM 632 C C . LEU A 1 82 ? -4.522 -1.384 2.375 1.00 97.25 82 LEU A C 1
ATOM 634 O O . LEU A 1 82 ? -5.234 -2.344 2.092 1.00 97.25 82 LEU A O 1
ATOM 638 N N . VAL A 1 83 ? -4.498 -0.264 1.660 1.00 96.62 83 VAL A N 1
ATOM 639 C CA . VAL A 1 83 ? -5.267 -0.062 0.431 1.00 96.62 83 VAL A CA 1
ATOM 640 C C . VAL A 1 83 ? -4.280 0.105 -0.717 1.00 96.62 83 VAL A C 1
ATOM 642 O O . VAL A 1 83 ? -3.425 0.984 -0.658 1.00 96.62 83 VAL A O 1
ATOM 645 N N . LEU A 1 84 ? -4.375 -0.747 -1.735 1.00 96.81 84 LEU A N 1
ATOM 646 C CA . LEU A 1 84 ? -3.525 -0.697 -2.926 1.00 96.81 84 LEU A CA 1
ATOM 647 C C . LEU A 1 84 ? -4.364 -0.323 -4.152 1.00 96.81 84 LEU A C 1
ATOM 649 O O . LEU A 1 84 ? -5.441 -0.892 -4.337 1.00 96.81 84 LEU A O 1
ATOM 653 N N . SER A 1 85 ? -3.854 0.551 -5.019 1.00 96.19 85 SER A N 1
ATOM 654 C CA . SER A 1 85 ? -4.383 0.659 -6.382 1.00 96.19 85 SER A CA 1
ATOM 655 C C . SER A 1 85 ? -4.001 -0.567 -7.208 1.00 96.19 85 SER A C 1
ATOM 657 O O . SER A 1 85 ? -3.008 -1.256 -6.933 1.00 96.19 85 SER A O 1
ATOM 659 N N . LEU A 1 86 ? -4.758 -0.834 -8.268 1.00 93.44 86 LEU A N 1
ATOM 660 C CA . LEU A 1 86 ? -4.457 -1.918 -9.198 1.00 93.44 86 LEU A CA 1
ATOM 661 C C . LEU A 1 86 ? -3.078 -1.705 -9.839 1.00 93.44 86 LEU A C 1
ATOM 663 O O . LEU A 1 86 ? -2.310 -2.653 -10.032 1.00 93.44 86 LEU A O 1
ATOM 667 N N . GLN A 1 87 ? -2.716 -0.448 -10.098 1.00 88.31 87 GLN A N 1
ATOM 668 C CA . GLN A 1 87 ? -1.392 -0.084 -10.583 1.00 88.31 87 GLN A CA 1
ATOM 669 C C . GLN A 1 87 ? -0.285 -0.377 -9.560 1.00 88.31 87 GLN A C 1
ATOM 671 O O . GLN A 1 87 ? 0.760 -0.916 -9.936 1.00 88.31 87 GLN A O 1
ATOM 676 N N . ALA A 1 88 ? -0.514 -0.090 -8.275 1.00 92.56 88 ALA A N 1
ATOM 677 C CA . ALA A 1 88 ? 0.424 -0.430 -7.208 1.00 92.56 88 ALA A CA 1
ATOM 678 C C . ALA A 1 88 ? 0.657 -1.942 -7.116 1.00 92.56 88 ALA A C 1
ATOM 680 O O . ALA A 1 88 ? 1.804 -2.374 -6.983 1.00 92.56 88 ALA A O 1
ATOM 681 N N . VAL A 1 89 ? -0.405 -2.749 -7.234 1.00 93.69 89 VAL A N 1
ATOM 682 C CA . VAL A 1 89 ? -0.302 -4.217 -7.239 1.00 93.69 89 VAL A CA 1
ATOM 683 C C . VAL A 1 89 ? 0.612 -4.687 -8.367 1.00 93.69 89 VAL A C 1
ATOM 685 O O . VAL A 1 89 ? 1.559 -5.416 -8.092 1.00 93.69 89 VAL A O 1
ATOM 688 N N . ARG A 1 90 ? 0.412 -4.205 -9.601 1.00 88.00 90 ARG A N 1
ATOM 689 C CA . ARG A 1 90 ? 1.248 -4.586 -10.756 1.00 88.00 90 ARG A CA 1
ATOM 690 C C . ARG A 1 90 ? 2.730 -4.283 -10.534 1.00 88.00 90 ARG A C 1
ATOM 692 O O . ARG A 1 90 ? 3.574 -5.146 -10.751 1.00 88.00 90 ARG A O 1
ATOM 699 N N . ILE A 1 91 ? 3.049 -3.081 -10.051 1.00 86.31 91 ILE A N 1
ATOM 700 C CA . ILE A 1 91 ? 4.438 -2.670 -9.791 1.00 86.31 91 ILE A CA 1
ATOM 701 C C . ILE A 1 91 ? 5.063 -3.518 -8.677 1.00 86.31 91 ILE A C 1
ATOM 703 O O . ILE A 1 91 ? 6.225 -3.920 -8.770 1.00 86.31 91 ILE A O 1
ATOM 707 N N . LEU A 1 92 ? 4.306 -3.794 -7.611 1.00 90.06 92 LEU A N 1
ATOM 708 C CA . LEU A 1 92 ? 4.772 -4.642 -6.518 1.00 90.06 92 LEU A CA 1
ATOM 709 C C . LEU A 1 92 ? 4.962 -6.087 -6.976 1.00 90.06 92 LEU A C 1
ATOM 711 O O . LEU A 1 92 ? 5.944 -6.705 -6.578 1.00 90.06 92 LEU A O 1
ATOM 715 N N . GLU A 1 93 ? 4.073 -6.622 -7.807 1.00 87.62 93 GLU A N 1
ATOM 716 C CA . GLU A 1 93 ? 4.212 -7.956 -8.385 1.00 87.62 93 GLU A CA 1
ATOM 717 C C . GLU A 1 93 ? 5.447 -8.051 -9.271 1.00 87.62 93 GLU A C 1
ATOM 719 O O . GLU A 1 93 ? 6.231 -8.969 -9.071 1.00 87.62 93 GLU A O 1
ATOM 724 N N . GLU A 1 94 ? 5.688 -7.100 -10.172 1.00 81.88 94 GLU A N 1
ATOM 725 C CA . GLU A 1 94 ? 6.906 -7.082 -10.992 1.00 81.88 94 GLU A CA 1
ATOM 726 C C . GLU A 1 94 ? 8.157 -7.056 -10.101 1.00 81.88 94 GLU A C 1
ATOM 728 O O . GLU A 1 94 ? 8.962 -7.990 -10.120 1.00 81.88 94 GLU A O 1
ATOM 733 N N . LYS A 1 95 ? 8.252 -6.070 -9.200 1.00 82.00 95 LYS A N 1
ATOM 734 C CA . LYS A 1 95 ? 9.396 -5.893 -8.288 1.00 82.00 95 LYS A CA 1
ATOM 735 C C . LYS A 1 95 ? 9.629 -7.095 -7.373 1.00 82.00 95 LYS A C 1
ATOM 737 O O . LYS A 1 95 ? 10.760 -7.395 -6.993 1.00 82.00 95 LYS A O 1
ATOM 742 N N . LEU A 1 96 ? 8.558 -7.746 -6.925 1.00 83.31 96 LEU A N 1
ATOM 743 C CA . LEU A 1 96 ? 8.637 -8.855 -5.983 1.00 83.31 96 LEU A CA 1
ATOM 744 C C . LEU A 1 96 ? 8.624 -10.214 -6.682 1.00 83.31 96 LEU A C 1
ATOM 746 O O . LEU A 1 96 ? 8.905 -11.184 -5.995 1.00 83.31 96 LEU A O 1
ATOM 750 N N . CYS A 1 97 ? 8.346 -10.354 -7.973 1.00 73.06 97 CYS A N 1
ATOM 751 C CA . CYS A 1 97 ? 8.389 -11.654 -8.659 1.00 73.06 97 CYS A CA 1
ATOM 752 C C . CYS A 1 97 ? 9.735 -11.942 -9.337 1.00 73.06 97 CYS A C 1
ATOM 754 O O . CYS A 1 97 ? 10.021 -13.108 -9.602 1.00 73.06 97 CYS A O 1
ATOM 756 N N . GLU A 1 98 ? 10.599 -10.935 -9.512 1.00 62.81 98 GLU A N 1
ATOM 757 C CA . GLU A 1 98 ? 11.930 -11.049 -10.144 1.00 62.81 98 GLU A CA 1
ATOM 758 C C . GLU A 1 98 ? 12.890 -12.078 -9.503 1.00 62.81 98 GLU A C 1
ATOM 760 O O . GLU A 1 98 ? 13.869 -12.488 -10.120 1.00 62.81 98 GLU A O 1
ATOM 765 N N . ASP A 1 99 ? 12.610 -12.574 -8.295 1.00 56.62 99 ASP A N 1
ATOM 766 C CA . ASP A 1 99 ? 13.468 -13.547 -7.598 1.00 56.62 99 ASP A CA 1
ATOM 767 C C . ASP A 1 99 ? 13.390 -14.994 -8.148 1.00 56.62 99 ASP A C 1
ATOM 769 O O . ASP A 1 99 ? 13.918 -15.905 -7.505 1.00 56.62 99 ASP A O 1
ATOM 773 N N . ASN A 1 100 ? 12.709 -15.258 -9.273 1.00 53.53 100 ASN A N 1
ATOM 774 C CA . ASN A 1 100 ? 12.457 -16.609 -9.830 1.00 53.53 100 ASN A CA 1
ATOM 775 C C . ASN A 1 100 ? 11.779 -17.593 -8.843 1.00 53.53 100 ASN A C 1
ATOM 777 O O . ASN A 1 100 ? 11.845 -18.810 -9.005 1.00 53.53 100 ASN A O 1
ATOM 781 N N . ARG A 1 101 ? 11.171 -17.082 -7.763 1.00 51.25 101 ARG A N 1
ATOM 782 C CA . ARG A 1 101 ? 10.556 -17.878 -6.675 1.00 51.25 101 ARG A CA 1
ATOM 783 C C . ARG A 1 101 ? 9.034 -17.869 -6.702 1.00 51.25 101 ARG A C 1
ATOM 785 O O . ARG A 1 101 ? 8.411 -18.627 -5.965 1.00 51.25 101 ARG A O 1
ATOM 792 N N . ILE A 1 102 ? 8.451 -16.988 -7.502 1.00 51.16 102 ILE A N 1
ATOM 793 C CA . ILE A 1 102 ? 7.023 -16.959 -7.786 1.00 51.16 102 ILE A CA 1
ATOM 794 C C . ILE A 1 102 ? 6.900 -17.489 -9.207 1.00 51.16 102 ILE A C 1
ATOM 796 O O . ILE A 1 102 ? 7.665 -17.072 -10.073 1.00 51.16 102 ILE A O 1
ATOM 800 N N . VAL A 1 103 ? 6.003 -18.455 -9.416 1.00 46.97 103 VAL A N 1
ATOM 801 C CA . VAL A 1 103 ? 5.675 -18.971 -10.747 1.00 46.97 103 VAL A CA 1
ATOM 802 C C . VAL A 1 103 ? 5.163 -17.786 -11.555 1.00 46.97 103 VAL A C 1
ATOM 804 O O . VAL A 1 103 ? 4.013 -17.380 -11.409 1.00 46.97 103 VAL A O 1
ATOM 807 N N . THR A 1 104 ? 6.042 -17.177 -12.341 1.00 49.38 104 THR A N 1
ATOM 808 C CA . THR A 1 104 ? 5.618 -16.205 -13.337 1.00 49.38 104 THR A CA 1
ATOM 809 C C . THR A 1 104 ? 4.885 -16.981 -14.428 1.00 49.38 104 THR A C 1
ATOM 811 O O . THR A 1 104 ? 5.226 -18.132 -14.719 1.00 49.38 104 THR A O 1
ATOM 814 N N . ASP A 1 105 ? 3.826 -16.404 -15.001 1.00 52.75 105 ASP A N 1
ATOM 815 C CA . ASP A 1 105 ? 3.271 -16.946 -16.244 1.00 52.75 105 ASP A CA 1
ATOM 816 C C . ASP A 1 105 ? 4.457 -17.111 -17.220 1.00 52.75 105 ASP A C 1
ATOM 818 O O . ASP A 1 105 ? 5.232 -16.158 -17.357 1.00 52.75 105 ASP A O 1
ATOM 822 N N . PRO A 1 106 ? 4.645 -18.281 -17.870 1.00 57.31 106 PRO A N 1
ATOM 823 C CA . PRO A 1 106 ? 5.792 -18.560 -18.741 1.00 57.31 106 PRO A CA 1
ATOM 824 C C . PRO A 1 106 ? 6.114 -17.443 -19.748 1.00 57.31 106 PRO A C 1
ATOM 826 O O . PRO A 1 106 ? 7.247 -17.306 -20.205 1.00 57.31 106 PRO A O 1
ATOM 829 N N . ARG A 1 107 ? 5.121 -16.618 -20.098 1.00 55.00 107 ARG A N 1
ATOM 830 C CA . ARG A 1 107 ? 5.272 -15.428 -20.947 1.00 55.00 107 ARG A CA 1
ATOM 831 C C . ARG A 1 107 ? 6.216 -14.364 -20.371 1.00 55.00 107 ARG A C 1
ATOM 833 O O . ARG A 1 107 ? 6.932 -13.733 -21.144 1.00 55.00 107 ARG A O 1
ATOM 840 N N . TYR A 1 108 ? 6.241 -14.168 -19.055 1.00 52.19 108 TYR A N 1
ATOM 841 C CA . TYR A 1 108 ? 7.130 -13.206 -18.393 1.00 52.19 108 TYR A CA 1
ATOM 842 C C . TYR A 1 108 ? 8.582 -13.694 -18.407 1.00 52.19 108 TYR A C 1
ATOM 844 O O . TYR A 1 108 ? 9.476 -12.933 -18.774 1.00 52.19 108 TYR A O 1
ATOM 852 N N . GLU A 1 109 ? 8.823 -14.978 -18.119 1.00 52.88 109 GLU A N 1
ATOM 853 C CA . GLU A 1 109 ? 10.152 -15.596 -18.252 1.00 52.88 109 GLU A CA 1
ATOM 854 C C . GLU A 1 109 ? 10.716 -15.444 -19.673 1.00 52.88 109 GLU A C 1
ATOM 856 O O . GLU A 1 109 ? 11.872 -15.054 -19.852 1.00 52.88 109 GLU A O 1
ATOM 861 N N . LEU A 1 110 ? 9.891 -15.693 -20.693 1.00 56.44 110 LEU A N 1
ATOM 862 C CA . LEU A 1 110 ? 10.296 -15.579 -22.095 1.00 56.44 110 LEU A CA 1
ATOM 863 C C . LEU A 1 110 ? 10.575 -14.123 -22.522 1.00 56.44 110 LEU A C 1
ATOM 865 O O . LEU A 1 110 ? 11.518 -13.884 -23.281 1.00 56.44 110 LEU A O 1
ATOM 869 N N . TYR A 1 111 ? 9.817 -13.150 -22.001 1.00 55.72 111 TYR A N 1
ATOM 870 C CA . TYR A 1 111 ? 10.089 -11.721 -22.202 1.00 55.72 111 TYR A CA 1
ATOM 871 C C . TYR A 1 111 ? 11.456 -11.318 -21.623 1.00 55.72 111 TYR A C 1
ATOM 873 O O . TYR A 1 111 ? 12.277 -10.726 -22.325 1.00 55.72 111 TYR A O 1
ATOM 881 N N . HIS A 1 112 ? 11.748 -11.701 -20.375 1.00 51.03 112 HIS A N 1
ATOM 882 C CA . HIS A 1 112 ? 13.013 -11.355 -19.713 1.00 51.03 112 HIS A CA 1
ATOM 883 C C . HIS A 1 112 ? 14.238 -12.057 -20.319 1.00 51.03 112 HIS A C 1
ATOM 885 O O . HIS A 1 112 ? 15.345 -11.524 -20.256 1.00 51.03 112 HIS A O 1
ATOM 891 N N . GLN A 1 113 ? 14.063 -13.215 -20.962 1.00 60.25 113 GLN A N 1
ATOM 892 C CA . GLN A 1 113 ? 15.141 -13.920 -21.667 1.00 60.25 113 GLN A CA 1
ATOM 893 C C . GLN A 1 113 ? 15.469 -13.330 -23.056 1.00 60.25 113 GLN A C 1
ATOM 895 O O . GLN A 1 113 ? 16.222 -13.947 -23.813 1.00 60.25 113 GLN A O 1
ATOM 900 N N . ASN A 1 114 ? 14.925 -12.154 -23.416 1.00 53.28 114 ASN A N 1
ATOM 901 C CA . ASN A 1 114 ? 14.999 -11.570 -24.766 1.00 53.28 114 ASN A CA 1
ATOM 902 C C . ASN A 1 114 ? 14.524 -12.547 -25.863 1.00 53.28 114 ASN A C 1
ATOM 904 O O . ASN A 1 114 ? 14.919 -12.450 -27.028 1.00 53.28 114 ASN A O 1
ATOM 908 N N . MET A 1 115 ? 13.670 -13.507 -25.498 1.00 51.53 115 MET A N 1
ATOM 909 C CA . MET A 1 115 ? 13.139 -14.522 -26.396 1.00 51.53 115 MET A CA 1
ATOM 910 C C . MET A 1 115 ? 11.731 -14.116 -26.840 1.00 51.53 115 MET A C 1
ATOM 912 O O . MET A 1 115 ? 10.726 -14.569 -26.304 1.00 51.53 115 MET A O 1
ATOM 916 N N . LEU A 1 116 ? 11.678 -13.292 -27.892 1.00 52.47 116 LEU A N 1
ATOM 917 C CA . LEU A 1 116 ? 10.556 -13.219 -28.846 1.00 52.47 116 LEU A CA 1
ATOM 918 C C . LEU A 1 116 ? 9.167 -12.806 -28.311 1.00 52.47 116 LEU A C 1
ATOM 920 O O . LEU A 1 116 ? 8.177 -13.009 -29.014 1.00 52.47 116 LEU A O 1
ATOM 924 N N . LEU A 1 117 ? 9.053 -12.194 -27.131 1.00 48.31 117 LEU A N 1
ATOM 925 C CA . LEU A 1 117 ? 7.785 -11.619 -26.672 1.00 48.31 117 LEU A CA 1
ATOM 926 C C . LEU A 1 117 ? 7.833 -10.094 -26.699 1.00 48.31 117 LEU A C 1
ATOM 928 O O . LEU A 1 117 ? 8.602 -9.460 -25.991 1.00 48.31 117 LEU A O 1
ATOM 932 N N . ASP A 1 118 ? 6.995 -9.511 -27.554 1.00 53.75 118 ASP A N 1
ATOM 933 C CA . ASP A 1 118 ? 6.728 -8.077 -27.571 1.00 53.75 118 ASP A CA 1
ATOM 934 C C . ASP A 1 118 ? 5.912 -7.673 -26.330 1.00 53.75 118 ASP A C 1
ATOM 936 O O . ASP A 1 118 ? 4.996 -8.392 -25.913 1.00 53.75 118 ASP A O 1
ATOM 940 N N . LYS A 1 119 ? 6.232 -6.509 -25.754 1.00 50.56 119 LYS A N 1
ATOM 941 C CA . LYS A 1 119 ? 5.690 -5.999 -24.479 1.00 50.56 119 LYS A CA 1
ATOM 942 C C . LYS A 1 119 ? 4.161 -5.872 -24.515 1.00 50.56 119 LYS A C 1
ATOM 944 O O . LYS A 1 119 ? 3.488 -6.049 -23.505 1.00 50.56 119 LYS A O 1
ATOM 949 N N . SER A 1 120 ? 3.607 -5.659 -25.710 1.00 56.75 120 SER A N 1
ATOM 950 C CA . SER A 1 120 ? 2.169 -5.622 -26.004 1.00 56.75 120 SER A CA 1
ATOM 951 C C . SER A 1 120 ? 1.412 -6.926 -25.681 1.00 56.75 120 SER A C 1
ATOM 953 O O . SER A 1 120 ? 0.192 -6.906 -25.517 1.00 56.75 120 SER A O 1
ATOM 955 N N . ASN A 1 121 ? 2.105 -8.064 -25.572 1.00 52.78 121 ASN A N 1
ATOM 956 C CA . ASN A 1 121 ? 1.503 -9.373 -25.303 1.00 52.78 121 ASN A CA 1
ATOM 957 C C . ASN A 1 121 ? 1.474 -9.760 -23.815 1.00 52.78 121 ASN A C 1
ATOM 959 O O . ASN A 1 121 ? 0.806 -10.739 -23.487 1.00 52.78 121 ASN A O 1
ATOM 963 N N . LEU A 1 122 ? 2.136 -9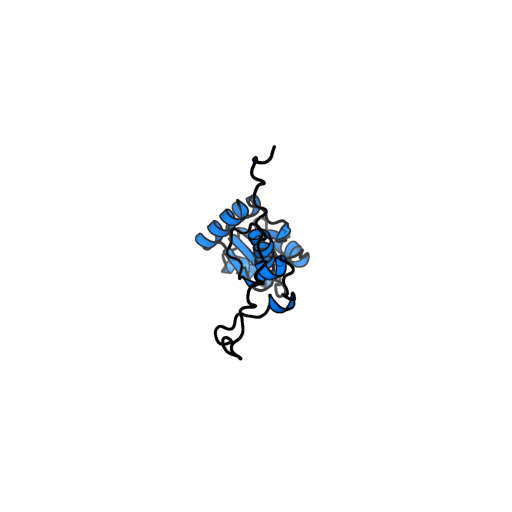.004 -22.928 1.00 52.88 122 LEU A N 1
ATOM 964 C CA . LEU A 1 122 ? 2.013 -9.186 -21.473 1.00 52.88 122 LEU A CA 1
ATOM 965 C C . LEU A 1 122 ? 0.631 -8.752 -20.956 1.00 52.88 122 LEU A C 1
ATOM 967 O O . LEU A 1 122 ? 0.119 -9.327 -20.005 1.00 52.88 122 LEU A O 1
ATOM 971 N N . PHE A 1 123 ? 0.015 -7.760 -21.606 1.00 46.88 123 PHE A N 1
ATOM 972 C CA . PHE A 1 123 ? -1.192 -7.082 -21.116 1.00 46.88 123 PHE A CA 1
ATOM 973 C C . PHE A 1 123 ? -2.509 -7.602 -21.711 1.00 46.88 123 PHE A C 1
ATOM 975 O O . PHE A 1 123 ? -3.568 -7.041 -21.436 1.00 46.88 123 PHE A O 1
ATOM 982 N N . LYS A 1 124 ? -2.482 -8.644 -22.553 1.00 51.00 124 LYS A N 1
ATOM 983 C CA . LYS A 1 124 ? -3.716 -9.235 -23.093 1.00 51.00 124 LYS A CA 1
ATOM 984 C C . LYS A 1 124 ? -4.351 -10.137 -22.039 1.00 51.00 124 LYS A C 1
ATOM 986 O O . LYS A 1 124 ? -3.721 -11.100 -21.607 1.00 51.00 124 LYS A O 1
ATOM 991 N N . GLU A 1 125 ? -5.603 -9.848 -21.685 1.00 40.56 125 GLU A N 1
ATOM 992 C CA . GLU A 1 125 ? -6.418 -10.692 -20.808 1.00 40.56 125 GLU A CA 1
ATOM 993 C C . GLU A 1 125 ? -6.350 -12.165 -21.231 1.00 40.56 125 GLU A C 1
ATOM 995 O O . GLU A 1 125 ? -6.449 -12.520 -22.415 1.00 40.56 125 GLU A O 1
ATOM 1000 N N . PHE A 1 126 ? -6.153 -13.035 -20.243 1.00 41.84 126 PHE A N 1
ATOM 1001 C CA . PHE A 1 126 ? -6.157 -14.474 -20.434 1.00 41.84 126 PHE A CA 1
ATOM 1002 C C . PHE A 1 126 ? -7.575 -14.939 -20.787 1.00 41.84 126 PHE A C 1
ATOM 1004 O O . PHE A 1 126 ? -8.449 -15.014 -19.931 1.00 41.84 126 PHE A O 1
ATOM 1011 N N . ASP A 1 127 ? -7.797 -15.267 -22.060 1.00 38.22 127 ASP A N 1
ATOM 1012 C CA . ASP A 1 127 ? -9.038 -15.878 -22.535 1.00 38.22 127 ASP A CA 1
ATOM 1013 C C . ASP A 1 127 ? -8.872 -17.412 -22.569 1.00 38.22 127 ASP A C 1
ATOM 1015 O O . ASP A 1 127 ? -8.185 -17.938 -23.458 1.00 38.22 127 ASP A O 1
ATOM 1019 N N . PRO A 1 128 ? -9.479 -18.162 -21.628 1.00 38.06 128 PRO A N 1
ATOM 1020 C CA . PRO A 1 128 ? -9.341 -19.615 -21.560 1.00 38.06 128 PRO A CA 1
ATOM 1021 C C . PRO A 1 128 ? -9.925 -20.332 -22.788 1.00 38.06 128 PRO A C 1
ATOM 1023 O O . PRO A 1 128 ? -9.590 -21.494 -23.021 1.00 38.06 128 PRO A O 1
ATOM 1026 N N . LYS A 1 129 ? -10.758 -19.656 -23.597 1.00 37.81 129 LYS A N 1
ATOM 1027 C CA . LYS A 1 129 ? -11.365 -20.200 -24.823 1.00 37.81 129 LYS A CA 1
ATOM 1028 C C . LYS A 1 129 ? -10.571 -19.884 -26.095 1.00 37.81 129 LYS A C 1
ATOM 1030 O O . LYS A 1 129 ? -10.884 -20.437 -27.144 1.00 37.81 129 LYS A O 1
ATOM 1035 N N . LYS A 1 130 ? -9.507 -19.070 -26.032 1.00 43.44 130 LYS A N 1
ATOM 1036 C CA . LYS A 1 130 ? -8.620 -18.794 -27.187 1.00 43.44 130 LYS A CA 1
ATOM 1037 C C . LYS A 1 130 ? -7.587 -19.885 -27.478 1.00 43.44 130 LYS A C 1
ATOM 1039 O O . LYS A 1 130 ? -6.726 -19.709 -28.343 1.00 43.44 130 LYS A O 1
ATOM 1044 N N . LYS A 1 131 ? -7.672 -21.042 -26.820 1.00 44.94 131 LYS A N 1
ATOM 1045 C CA . LYS A 1 131 ? -6.987 -22.249 -27.287 1.00 44.94 131 LYS A CA 1
ATOM 1046 C C . LYS A 1 131 ? -7.804 -22.880 -28.406 1.00 44.94 131 LYS A C 1
ATOM 1048 O O . LYS A 1 131 ? -8.731 -23.619 -28.129 1.00 44.94 131 LYS A O 1
ATOM 1053 N N . GLU A 1 132 ? -7.429 -22.539 -29.637 1.00 46.00 132 GLU A N 1
ATOM 1054 C CA . GLU A 1 132 ? -7.379 -23.404 -30.830 1.00 46.00 132 GLU A CA 1
ATOM 1055 C C . GLU A 1 132 ? -7.562 -22.568 -32.097 1.00 46.00 132 GLU A C 1
ATOM 1057 O O . GLU A 1 132 ? -8.627 -22.511 -32.698 1.00 46.00 132 GLU A O 1
ATOM 1062 N N . LEU A 1 133 ? -6.480 -21.952 -32.570 1.00 36.59 133 LEU A N 1
ATOM 1063 C CA . LEU A 1 133 ? -6.365 -21.622 -33.986 1.00 36.59 133 LEU A CA 1
ATOM 1064 C C . LEU A 1 133 ? -5.028 -22.164 -34.494 1.00 36.59 133 LEU A C 1
ATOM 1066 O O . LEU A 1 133 ? -3.976 -21.552 -34.342 1.00 36.59 133 LEU A O 1
ATOM 1070 N N . ARG A 1 134 ? -5.127 -23.344 -35.121 1.00 37.19 134 ARG A N 1
ATOM 1071 C CA . ARG A 1 134 ? -4.142 -23.962 -36.026 1.00 37.19 134 ARG A CA 1
ATOM 1072 C C . ARG A 1 134 ? -2.853 -24.518 -35.409 1.00 37.19 134 ARG A C 1
ATOM 1074 O O . ARG A 1 134 ? -1.762 -24.174 -35.847 1.00 37.19 134 ARG A O 1
ATOM 1081 N N . GLY A 1 135 ? -2.979 -25.473 -34.487 1.00 43.28 135 GLY A N 1
ATOM 1082 C CA . GLY A 1 135 ? -2.108 -26.663 -34.451 1.00 43.28 135 GLY A CA 1
ATOM 1083 C C . GLY A 1 135 ? -0.579 -26.494 -34.404 1.00 43.28 135 GLY A C 1
ATOM 1084 O O . GLY A 1 135 ? 0.124 -27.446 -34.729 1.00 43.28 135 GLY A O 1
ATOM 1085 N N . ARG A 1 136 ? -0.029 -25.337 -34.021 1.00 45.12 136 ARG A N 1
ATOM 1086 C CA . ARG A 1 136 ? 1.415 -25.149 -33.811 1.00 45.12 136 ARG A CA 1
ATOM 1087 C C . ARG A 1 136 ? 1.677 -24.121 -32.720 1.00 45.12 136 ARG A C 1
ATOM 1089 O O . ARG A 1 136 ? 1.671 -22.934 -33.007 1.00 45.12 136 ARG A O 1
ATOM 1096 N N . LEU A 1 137 ? 1.972 -24.583 -31.505 1.00 44.16 137 LEU A N 1
ATOM 1097 C CA . LEU A 1 137 ? 2.708 -23.815 -30.493 1.00 44.16 137 LEU A CA 1
ATOM 1098 C C . LEU A 1 137 ? 3.499 -24.760 -29.577 1.00 44.16 137 LEU A C 1
ATOM 1100 O O . LEU A 1 137 ? 3.160 -24.964 -28.419 1.00 44.16 137 LEU A O 1
ATOM 1104 N N . ILE A 1 138 ? 4.578 -25.312 -30.120 1.00 38.84 138 ILE A N 1
ATOM 1105 C CA . ILE A 1 138 ? 5.874 -25.351 -29.440 1.00 38.84 138 ILE A CA 1
ATOM 1106 C C . ILE A 1 138 ? 6.863 -24.952 -30.544 1.00 38.84 138 ILE A C 1
ATOM 1108 O O . ILE A 1 138 ? 6.883 -25.632 -31.573 1.00 38.84 138 ILE A O 1
ATOM 1112 N N . PRO A 1 139 ? 7.636 -23.854 -30.441 1.00 40.84 139 PRO A N 1
ATOM 1113 C CA . PRO A 1 139 ? 8.849 -23.778 -31.239 1.00 40.84 139 PRO A CA 1
ATOM 1114 C C . PRO A 1 139 ? 9.697 -24.961 -30.781 1.00 40.84 139 PRO A C 1
ATOM 1116 O O . PRO A 1 139 ? 10.110 -24.989 -29.621 1.00 40.84 139 PRO A O 1
ATOM 1119 N N . GLU A 1 140 ? 9.865 -25.982 -31.630 1.00 40.72 140 GLU A N 1
ATOM 1120 C CA . GLU A 1 140 ? 10.781 -27.074 -31.313 1.00 40.72 140 GLU A CA 1
ATOM 1121 C C . GLU A 1 140 ? 12.086 -26.448 -30.831 1.00 40.72 140 GLU A C 1
ATOM 1123 O O . GLU A 1 140 ? 12.679 -25.622 -31.531 1.00 40.72 140 GLU A O 1
ATOM 1128 N N . LEU A 1 141 ? 12.473 -26.790 -29.598 1.00 44.28 141 LEU A N 1
ATOM 1129 C CA . LEU A 1 141 ? 13.749 -26.400 -29.018 1.00 44.28 141 LEU A CA 1
ATOM 1130 C C . LEU A 1 141 ? 14.816 -26.573 -30.105 1.00 44.28 141 LEU A C 1
ATOM 1132 O O . LEU A 1 141 ? 14.916 -27.676 -30.655 1.00 44.28 141 LEU A O 1
ATOM 1136 N N . PRO A 1 142 ? 15.629 -25.555 -30.441 1.00 40.31 142 PRO A N 1
ATOM 1137 C CA . PRO A 1 142 ? 16.768 -25.807 -31.299 1.00 40.31 142 PRO A CA 1
ATOM 1138 C C . PRO A 1 142 ? 17.636 -26.831 -30.568 1.00 40.31 142 PRO A C 1
ATOM 1140 O O . PRO A 1 142 ? 18.209 -26.531 -29.517 1.00 40.31 142 PRO A O 1
ATOM 1143 N N . LYS A 1 143 ? 17.697 -28.064 -31.091 1.00 49.59 143 LYS A N 1
ATOM 1144 C CA . LYS A 1 143 ? 18.593 -29.112 -30.597 1.00 49.59 143 LYS A CA 1
ATOM 1145 C C . LYS A 1 143 ? 20.019 -28.608 -30.792 1.00 49.59 143 LYS A C 1
ATOM 1147 O O . LYS A 1 143 ? 20.632 -28.828 -31.834 1.00 49.59 143 LYS A O 1
ATOM 1152 N N . LYS A 1 144 ? 20.557 -27.887 -29.807 1.00 46.62 144 LYS A N 1
ATOM 1153 C CA . LYS A 1 144 ? 21.985 -27.587 -29.760 1.00 46.62 144 LYS A CA 1
ATOM 1154 C C . LYS A 1 144 ? 22.693 -28.935 -29.705 1.00 46.62 144 LYS A C 1
ATOM 1156 O O . LYS A 1 144 ? 22.531 -29.679 -28.743 1.00 46.62 144 LYS A O 1
ATOM 1161 N N . SER A 1 145 ? 23.460 -29.251 -30.745 1.00 44.44 145 SER A N 1
ATOM 1162 C CA . SER A 1 145 ? 24.442 -30.333 -30.711 1.00 44.44 145 SER A CA 1
ATOM 1163 C C . SER A 1 145 ? 25.379 -30.046 -29.538 1.00 44.44 145 SER A C 1
ATOM 1165 O O . SER A 1 145 ? 26.271 -29.198 -29.641 1.00 44.44 145 SER A O 1
ATOM 1167 N N . ILE A 1 146 ? 25.173 -30.733 -28.417 1.00 48.22 146 ILE A N 1
ATOM 1168 C CA . ILE A 1 146 ? 26.126 -30.769 -27.317 1.00 48.22 146 ILE A CA 1
ATOM 1169 C C . ILE A 1 146 ? 27.343 -31.510 -27.868 1.00 48.22 146 ILE A C 1
ATOM 1171 O O . ILE A 1 146 ? 27.393 -32.737 -27.884 1.00 48.22 146 ILE A O 1
ATOM 1175 N N . ARG A 1 147 ? 28.331 -30.769 -28.382 1.00 46.19 147 ARG A N 1
ATOM 1176 C CA . ARG A 1 147 ? 29.666 -31.335 -28.568 1.00 46.19 147 ARG A CA 1
ATOM 1177 C C . ARG A 1 147 ? 30.220 -31.556 -27.169 1.00 46.19 147 ARG A C 1
ATOM 1179 O O . ARG A 1 147 ? 30.750 -30.630 -26.558 1.00 46.19 147 ARG A O 1
ATOM 1186 N N . HIS A 1 148 ? 30.064 -32.769 -26.652 1.00 45.09 148 HIS A N 1
ATOM 1187 C CA . HIS A 1 148 ? 30.853 -33.221 -25.520 1.00 45.09 148 HIS A CA 1
ATOM 1188 C C . HIS A 1 148 ? 32.324 -33.090 -25.925 1.00 45.09 148 HIS A C 1
ATOM 1190 O O . HIS A 1 148 ? 32.803 -33.815 -26.795 1.00 45.09 148 HIS A O 1
ATOM 1196 N N . LYS A 1 149 ? 33.043 -32.126 -25.340 1.00 49.62 149 LYS A N 1
ATOM 1197 C CA . LYS A 1 149 ? 34.503 -32.187 -25.335 1.00 49.62 149 LYS A CA 1
ATOM 1198 C C . LYS A 1 149 ? 34.855 -33.392 -24.470 1.00 49.62 149 LYS A C 1
ATOM 1200 O O . LYS A 1 149 ? 34.734 -33.324 -23.250 1.00 49.62 149 LYS A O 1
ATOM 1205 N N . LEU A 1 150 ? 35.191 -34.507 -25.113 1.00 47.44 150 LEU A N 1
ATOM 1206 C CA . LEU A 1 150 ? 35.782 -35.654 -24.436 1.00 47.44 150 LEU A CA 1
ATOM 1207 C C . LEU A 1 150 ? 37.056 -35.175 -23.720 1.00 47.44 150 LEU A C 1
ATOM 1209 O O . LEU A 1 150 ? 37.833 -34.426 -24.323 1.00 47.44 150 LEU A O 1
ATOM 1213 N N . PRO A 1 151 ? 37.284 -35.549 -22.452 1.00 47.16 151 PRO A N 1
ATOM 1214 C CA . PRO A 1 151 ? 38.574 -35.318 -21.830 1.00 47.16 151 PRO A CA 1
ATOM 1215 C C . PRO A 1 151 ? 39.609 -36.164 -22.575 1.00 47.16 151 PRO A C 1
ATOM 1217 O O . PRO A 1 151 ? 39.419 -37.365 -22.756 1.00 47.16 151 PRO A O 1
ATOM 1220 N N . MET A 1 152 ? 40.682 -35.520 -23.038 1.00 52.97 152 MET A N 1
ATOM 1221 C CA . MET A 1 152 ? 41.822 -36.188 -23.664 1.00 52.97 152 MET A CA 1
ATOM 1222 C C . MET A 1 152 ? 42.323 -37.296 -22.733 1.00 52.97 152 MET A C 1
ATOM 1224 O O . MET A 1 152 ? 42.738 -37.026 -21.602 1.00 52.97 152 MET A O 1
ATOM 1228 N N . SER A 1 153 ? 42.265 -38.541 -23.199 1.00 50.34 153 SER A N 1
ATOM 1229 C CA . SER A 1 153 ? 42.898 -39.671 -22.536 1.00 50.34 153 SER A CA 1
ATOM 1230 C C . SER A 1 153 ? 44.407 -39.444 -22.511 1.00 50.34 153 SER A C 1
ATOM 1232 O O . SER A 1 153 ? 45.033 -39.246 -23.548 1.00 50.34 153 SER A O 1
ATOM 1234 N N . ARG A 1 154 ? 44.998 -39.488 -21.312 1.00 53.28 154 ARG A N 1
ATOM 1235 C CA . ARG A 1 154 ? 46.442 -39.666 -21.130 1.00 53.28 154 ARG A CA 1
ATOM 1236 C C . ARG A 1 154 ? 46.810 -41.081 -21.563 1.00 53.28 154 ARG A C 1
ATOM 1238 O O . ARG A 1 154 ? 46.851 -41.975 -20.729 1.00 53.28 154 ARG A O 1
ATOM 1245 N N . GLN A 1 155 ? 47.022 -41.267 -22.852 1.00 49.59 155 GLN A N 1
ATOM 1246 C CA . GLN A 1 155 ? 47.759 -42.378 -23.437 1.00 49.59 155 GLN A CA 1
ATOM 1247 C C . GLN A 1 155 ? 48.080 -41.942 -24.860 1.00 49.59 155 GLN A C 1
ATOM 1249 O O . GLN A 1 155 ? 47.254 -42.082 -25.746 1.00 49.59 155 GLN A O 1
ATOM 1254 N N . ASP A 1 156 ? 49.209 -41.259 -25.001 1.00 44.97 156 ASP A N 1
ATOM 1255 C CA . ASP A 1 156 ? 50.200 -41.552 -26.028 1.00 44.97 156 ASP A CA 1
ATOM 1256 C C . ASP A 1 156 ? 51.523 -40.923 -25.580 1.00 44.97 156 ASP A C 1
ATOM 1258 O O . ASP A 1 156 ? 51.551 -39.876 -24.925 1.00 44.97 156 ASP A O 1
ATOM 1262 N N . GLN A 1 157 ? 52.571 -41.705 -25.804 1.00 41.78 157 GLN A N 1
ATOM 1263 C CA . GLN A 1 157 ? 53.958 -41.519 -25.397 1.00 41.78 157 GLN A CA 1
ATOM 1264 C C . GLN A 1 157 ? 54.640 -40.384 -26.162 1.00 41.78 157 GLN A C 1
ATOM 1266 O O . GLN A 1 157 ? 54.224 -40.106 -27.308 1.00 41.78 157 GLN A O 1
#

pLDDT: mean 74.98, std 21.64, range [36.59, 97.25]

Secondary structure (DSSP, 8-state):
-HHHHHHHHHHHTT-EEEES-STT--HHHHHHHHHHTT-SSEEEEESS--HHHHHHHTT-TTEEEEEGGG--HHHHHHSSEEEEEHHHHHHHHHHHHTTTTS---HHHHHHHTTSS--GGGTSS---TT---SSS--------------PPPPS---

Radius of gyration: 23.89 Å; chains: 1; bounding box: 72×59×48 Å

Foldseek 3Di:
DLVVVLVVVCVVVVQEAEDADDPPDDLVVVVVCCVVVVQLQEEEEEQDDDVVVQVSQVVHPRYHYDYLVPDDNVSSVSGRHYYYHPNSVVNNCVVVCVPVPDPDDVLVVCVVVVHDDDPVVVPDDDDVPPPDDDDDPDPPDPPPPPPPPDPDDPDDD